Protein AF-A0AA36HFC4-F1 (afdb_monomer)

Organism: Cylicocyclus nassatus (NCBI:txid53992)

Foldseek 3Di:
DVVVVVVVVVVLVVVLVVQQPLVVVCVVCVVVVHHDDSVNSNVVSVVVSVVVSVVVVVVVVVVCVVVVVVVVVVVVVVVQVVQVVVCVVVVHDGDDDPPDPVVVVCVVVVVVVVVVVVVVVVVVVVVVVVVVVVVVVVVVVVVVVVVVVVVVVVVVVVVVD

Sequence (161 aa):
MDRLETAIDVLVKETCEGLLKPRHIRKAAKECGLKLDKKDADEATMRLVKLFEEKFRAGIDKVIDDSKIEEKLANLEVLAKECKEKCEEYGVEDGYRPLGVDEDLEGHIYPIVAAYQEALTTKNEELEQEIEETRELLKEVTEEVNQLAKKAEALMAEKDE

Radius of gyration: 42.93 Å; Cα contacts (8 Å, |Δi|>4): 43; chains: 1; bounding box: 88×45×125 Å

Solvent-accessible surface area (backbone atoms only — not comparable to full-atom values): 9022 Å² total; per-residue (Å²): 105,68,71,59,53,52,52,48,52,50,52,53,49,55,51,43,63,64,61,61,49,49,66,58,57,44,49,53,31,48,77,72,74,40,89,66,56,71,67,61,29,46,52,53,35,52,54,52,45,52,55,48,53,56,53,50,50,56,51,48,53,48,49,42,62,77,65,40,47,63,62,54,51,53,53,47,53,51,49,54,50,54,51,46,55,49,22,62,73,72,72,45,80,82,74,94,70,88,80,43,76,66,58,58,44,47,71,64,45,47,64,55,52,52,52,49,50,49,53,52,50,54,52,49,54,54,50,53,50,52,51,49,55,52,50,52,52,50,52,53,54,51,51,52,51,53,52,51,50,53,52,52,53,52,58,50,57,70,70,77,113

Mean predicted aligned error: 14.08 Å

Structure (mmCIF, N/CA/C/O backbone):
data_AF-A0AA36HFC4-F1
#
_entry.id   AF-A0AA36HFC4-F1
#
loop_
_atom_site.group_PDB
_atom_site.id
_atom_site.type_symbol
_atom_site.label_atom_id
_atom_site.label_alt_id
_atom_site.label_comp_id
_atom_site.label_asym_id
_atom_site.label_entity_id
_atom_site.label_seq_id
_atom_site.pdbx_PDB_ins_code
_atom_site.Cartn_x
_atom_site.Cartn_y
_atom_site.Cartn_z
_atom_site.occupancy
_atom_site.B_iso_or_equiv
_atom_site.auth_seq_id
_atom_site.auth_comp_id
_atom_site.auth_asym_id
_atom_site.auth_atom_id
_atom_site.pdbx_PDB_model_num
ATOM 1 N N . MET A 1 1 ? 0.600 2.977 12.731 1.00 85.75 1 MET A N 1
ATOM 2 C CA . MET A 1 1 ? -0.315 2.003 13.361 1.00 85.75 1 MET A CA 1
ATOM 3 C C . MET A 1 1 ? -0.729 2.433 14.756 1.00 85.75 1 MET A C 1
ATOM 5 O O . MET A 1 1 ? -1.919 2.490 15.023 1.00 85.75 1 MET A O 1
ATOM 9 N N . ASP A 1 2 ? 0.208 2.892 15.578 1.00 86.62 2 ASP A N 1
ATOM 10 C CA . ASP A 1 2 ? 0.004 3.245 16.991 1.00 86.62 2 ASP A CA 1
ATOM 11 C C . ASP A 1 2 ? -1.187 4.184 17.247 1.00 86.62 2 ASP A C 1
ATOM 13 O O . ASP A 1 2 ? -1.964 4.007 18.186 1.00 86.62 2 ASP A O 1
ATOM 17 N N . ARG A 1 3 ? -1.379 5.189 16.380 1.00 87.56 3 ARG A N 1
ATOM 18 C CA . ARG A 1 3 ? -2.517 6.121 16.475 1.00 87.56 3 ARG A CA 1
ATOM 19 C C . ARG A 1 3 ? -3.866 5.433 16.252 1.00 87.56 3 ARG A C 1
ATOM 21 O O . ARG A 1 3 ? -4.844 5.820 16.885 1.00 87.56 3 ARG A O 1
ATOM 28 N N . LEU A 1 4 ? -3.922 4.459 15.344 1.00 88.19 4 LEU A N 1
ATOM 29 C CA . LEU A 1 4 ? -5.131 3.694 15.039 1.00 88.19 4 LEU A CA 1
ATOM 30 C C . LEU A 1 4 ? -5.457 2.740 16.193 1.00 88.19 4 LEU A C 1
ATOM 32 O O . LEU A 1 4 ? -6.589 2.742 16.664 1.00 88.19 4 LEU A O 1
ATOM 36 N N . GLU A 1 5 ? -4.462 2.008 16.696 1.00 88.56 5 GLU A N 1
ATOM 37 C CA . GLU A 1 5 ? -4.612 1.118 17.857 1.00 88.56 5 GLU A CA 1
ATOM 38 C C . GLU A 1 5 ? -5.088 1.879 19.094 1.00 88.56 5 GLU A C 1
ATOM 40 O O . GLU A 1 5 ? -6.070 1.492 19.721 1.00 88.56 5 GLU A O 1
ATOM 45 N N . THR A 1 6 ? -4.477 3.032 19.379 1.00 92.56 6 THR A N 1
ATOM 46 C CA . THR A 1 6 ? -4.880 3.879 20.509 1.00 92.56 6 THR A CA 1
ATOM 47 C C . THR A 1 6 ? -6.338 4.326 20.381 1.00 92.56 6 THR A C 1
ATOM 49 O O . THR A 1 6 ? -7.087 4.297 21.356 1.00 92.56 6 THR A O 1
ATOM 52 N N . ALA A 1 7 ? -6.770 4.736 19.185 1.00 91.75 7 ALA A N 1
ATOM 53 C CA . ALA A 1 7 ? -8.152 5.152 18.955 1.00 91.75 7 ALA A CA 1
ATOM 54 C C . ALA A 1 7 ? -9.142 3.987 19.127 1.00 91.75 7 ALA A C 1
ATOM 5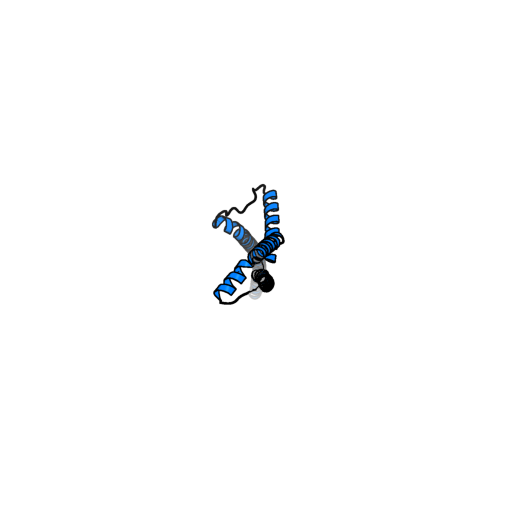6 O O . ALA A 1 7 ? -10.222 4.171 19.692 1.00 91.75 7 ALA A O 1
ATOM 57 N N . ILE A 1 8 ? -8.762 2.792 18.671 1.00 91.50 8 ILE A N 1
ATOM 58 C CA . ILE A 1 8 ? -9.542 1.568 18.845 1.00 91.50 8 ILE A CA 1
ATOM 59 C C . ILE A 1 8 ? -9.664 1.214 20.330 1.00 91.50 8 ILE A C 1
ATOM 61 O O . ILE A 1 8 ? -10.776 0.997 20.808 1.00 91.50 8 ILE A O 1
ATOM 65 N N . ASP A 1 9 ? -8.560 1.212 21.077 1.00 91.19 9 ASP A N 1
ATOM 66 C CA . ASP A 1 9 ? -8.567 0.913 22.511 1.00 91.19 9 ASP A CA 1
ATOM 67 C C . ASP A 1 9 ? -9.444 1.897 23.297 1.00 91.19 9 ASP A C 1
ATOM 69 O O . ASP A 1 9 ? -10.202 1.486 24.179 1.00 91.19 9 ASP A O 1
ATOM 73 N N . VAL A 1 10 ? -9.397 3.190 22.955 1.00 94.06 10 VAL A N 1
ATOM 74 C CA . VAL A 1 10 ? -10.274 4.208 23.555 1.00 94.06 10 VAL A CA 1
ATOM 75 C C . VAL A 1 10 ? -11.745 3.896 23.270 1.00 94.06 10 VAL A C 1
ATOM 77 O O . VAL A 1 10 ? -12.547 3.861 24.202 1.00 94.06 10 VAL A O 1
ATOM 80 N N . LEU A 1 11 ? -12.100 3.589 22.019 1.00 91.88 11 LEU A N 1
ATOM 81 C CA . LEU A 1 11 ? -13.469 3.227 21.630 1.00 91.88 11 LEU A CA 1
ATOM 82 C C . LEU A 1 11 ? -13.980 1.978 22.356 1.00 91.88 11 LEU A C 1
ATOM 84 O O . LEU A 1 11 ? -15.115 1.961 22.844 1.00 91.88 11 LEU A O 1
ATOM 88 N N . VAL A 1 12 ? -13.153 0.934 22.445 1.00 91.31 12 VAL A N 1
ATOM 89 C CA . VAL A 1 12 ? -13.491 -0.302 23.162 1.00 91.31 12 VAL A CA 1
ATOM 90 C C . VAL A 1 12 ? -13.736 0.002 24.632 1.00 91.31 12 VAL A C 1
ATOM 92 O O . VAL A 1 12 ? -14.762 -0.401 25.183 1.00 91.31 12 VAL A O 1
ATOM 95 N N . LYS A 1 13 ? -12.839 0.770 25.254 1.00 90.81 13 LYS A N 1
ATOM 96 C CA . LYS A 1 13 ? -12.941 1.143 26.662 1.00 90.81 13 LYS A CA 1
ATOM 97 C C . LYS A 1 13 ? -14.205 1.950 26.953 1.00 90.81 13 LYS A C 1
ATOM 99 O O . LYS A 1 13 ? -14.961 1.575 27.847 1.00 90.81 13 LYS A O 1
ATOM 104 N N . GLU A 1 14 ? -14.476 3.005 26.188 1.00 90.44 14 GLU A N 1
ATOM 105 C CA . GLU A 1 14 ? -15.671 3.844 26.363 1.00 90.44 14 GLU A CA 1
ATOM 106 C C . GLU A 1 14 ? -16.966 3.039 26.178 1.00 90.44 14 GLU A C 1
ATOM 108 O O . GLU A 1 14 ? -17.931 3.198 26.933 1.00 90.44 14 GLU A O 1
ATOM 113 N N . THR A 1 15 ? -16.975 2.114 25.214 1.00 88.62 15 THR A N 1
ATOM 114 C CA . THR A 1 15 ? -18.115 1.220 24.979 1.00 88.62 15 THR A CA 1
ATOM 115 C C . THR A 1 15 ? -18.324 0.271 26.161 1.00 88.62 15 THR A C 1
ATOM 117 O O . THR A 1 15 ? -19.443 0.152 26.669 1.00 88.62 15 THR A O 1
ATOM 120 N N . CYS A 1 16 ? -17.256 -0.363 26.653 1.00 88.19 16 CYS A N 1
ATOM 121 C CA . CYS A 1 16 ? -17.298 -1.239 27.824 1.00 88.19 16 CYS A CA 1
ATOM 122 C C . CYS A 1 16 ? -17.769 -0.492 29.083 1.00 88.19 16 CYS A C 1
ATOM 124 O O . CYS A 1 16 ? -18.641 -0.986 29.801 1.00 88.19 16 CYS A O 1
ATOM 126 N N . GLU A 1 17 ? -17.274 0.724 29.325 1.00 87.50 17 GLU A N 1
ATOM 127 C CA . GLU A 1 17 ? -17.717 1.583 30.432 1.00 87.50 17 GLU A CA 1
ATOM 128 C C . GLU A 1 17 ? -19.208 1.941 30.331 1.00 87.50 17 GLU A C 1
ATOM 130 O O . GLU A 1 17 ? -19.935 1.917 31.331 1.00 87.50 17 GLU A O 1
ATOM 135 N N . GLY A 1 18 ? -19.703 2.205 29.119 1.00 82.81 18 GLY A N 1
ATOM 136 C CA . GLY A 1 18 ? -21.125 2.419 28.859 1.00 82.81 18 GLY A CA 1
ATOM 137 C C . GLY A 1 18 ? -21.991 1.195 29.183 1.00 82.81 18 GLY A C 1
ATOM 138 O O . GLY A 1 18 ? -23.081 1.342 29.750 1.00 82.81 18 GLY A O 1
ATOM 139 N N . LEU A 1 19 ? -21.491 -0.003 28.868 1.00 82.12 19 LEU A N 1
ATOM 140 C CA . LEU A 1 19 ? -22.169 -1.285 29.081 1.00 82.12 19 LEU A CA 1
ATOM 141 C C . LEU A 1 19 ? -22.166 -1.748 30.546 1.00 82.12 19 LEU A C 1
ATOM 143 O O . LEU A 1 19 ? -23.069 -2.481 30.948 1.00 82.12 19 LEU A O 1
ATOM 147 N N . LEU A 1 20 ? -21.230 -1.271 31.374 1.00 82.31 20 LEU A N 1
ATOM 148 C CA . LEU A 1 20 ? -21.128 -1.620 32.799 1.00 82.31 20 LEU A CA 1
ATOM 149 C C . LEU A 1 20 ? -22.304 -1.131 33.670 1.00 82.31 20 LEU A C 1
ATOM 151 O O . LEU A 1 20 ? -22.308 -1.350 34.879 1.00 82.31 20 LEU A O 1
ATOM 155 N N . LYS A 1 21 ? -23.330 -0.485 33.101 1.00 75.75 21 LYS A N 1
ATOM 156 C CA . LYS A 1 21 ? -24.491 0.038 33.838 1.00 75.75 21 LYS A CA 1
ATOM 157 C C . LYS A 1 21 ? -25.475 -1.091 34.219 1.00 75.75 21 LYS A C 1
ATOM 159 O O . LYS A 1 21 ? -26.320 -1.473 33.402 1.00 75.75 21 LYS A O 1
ATOM 164 N N . PRO A 1 22 ? -25.551 -1.521 35.500 1.00 63.19 22 PRO A N 1
ATOM 165 C CA . PRO A 1 22 ? -26.330 -2.702 35.919 1.00 63.19 22 PRO A CA 1
ATOM 166 C C . PRO A 1 22 ? -27.851 -2.501 35.860 1.00 63.19 22 PRO A C 1
ATOM 168 O O . PRO A 1 22 ? -28.640 -3.414 36.121 1.00 63.19 22 PRO A O 1
ATOM 171 N N . ARG A 1 23 ? -28.300 -1.267 35.590 1.00 70.12 23 ARG A N 1
ATOM 172 C CA . ARG A 1 23 ? -29.719 -0.930 35.422 1.00 70.12 23 ARG A CA 1
ATOM 173 C C . ARG A 1 23 ? -30.324 -1.624 34.202 1.00 70.12 23 ARG A C 1
ATOM 175 O O . ARG A 1 23 ? -31.497 -1.978 34.266 1.00 70.12 23 ARG A O 1
ATOM 182 N N . HIS A 1 24 ? -29.551 -1.840 33.138 1.00 76.00 24 HIS A N 1
ATOM 183 C CA . HIS A 1 24 ? -30.061 -2.448 31.908 1.00 76.00 24 HIS A CA 1
ATOM 184 C C . HIS A 1 24 ? -30.381 -3.933 32.101 1.00 76.00 24 HIS A C 1
ATOM 186 O O . HIS A 1 24 ? -31.491 -4.357 31.788 1.00 76.00 24 HIS A O 1
ATOM 192 N N . ILE A 1 25 ? -29.478 -4.690 32.730 1.00 79.75 25 ILE A N 1
ATOM 193 C CA . ILE A 1 25 ? -29.684 -6.124 32.982 1.00 79.75 25 ILE A CA 1
ATOM 194 C C . ILE A 1 25 ? -30.809 -6.359 33.990 1.00 79.75 25 ILE A C 1
ATOM 196 O O . ILE A 1 25 ? -31.667 -7.207 33.765 1.00 79.75 25 ILE A O 1
ATOM 200 N N . ARG A 1 26 ? -30.881 -5.571 35.071 1.00 78.00 26 ARG A N 1
ATOM 201 C CA . ARG A 1 26 ? -31.990 -5.699 36.034 1.00 78.00 26 ARG A CA 1
ATOM 202 C C . ARG A 1 26 ? -33.347 -5.351 35.424 1.00 78.00 26 ARG A C 1
ATOM 204 O O . ARG A 1 26 ? -34.344 -5.969 35.790 1.00 78.00 26 ARG A O 1
ATOM 211 N N . LYS A 1 27 ? -33.398 -4.380 34.504 1.00 82.19 27 LYS A N 1
ATOM 212 C CA . LYS A 1 27 ? -34.622 -4.045 33.765 1.00 82.19 27 LYS A CA 1
ATOM 213 C C . LYS A 1 27 ? -35.042 -5.202 32.851 1.00 82.19 27 LYS A C 1
ATOM 215 O O . LYS A 1 27 ? -36.186 -5.629 32.946 1.00 82.19 27 LYS A O 1
ATOM 220 N N . ALA A 1 28 ? -34.110 -5.754 32.074 1.00 82.56 28 ALA A N 1
ATOM 221 C CA . ALA A 1 28 ? -34.364 -6.907 31.209 1.00 82.56 28 ALA A CA 1
ATOM 222 C C . ALA A 1 28 ? -34.807 -8.149 32.006 1.00 82.56 28 ALA A C 1
ATOM 224 O O . ALA A 1 28 ? -35.792 -8.791 31.660 1.00 82.56 28 ALA A O 1
ATOM 225 N N . ALA A 1 29 ? -34.148 -8.450 33.131 1.00 83.38 29 ALA A N 1
ATOM 226 C CA . ALA A 1 29 ? -34.540 -9.554 34.006 1.00 83.38 29 ALA A CA 1
ATOM 227 C C . ALA A 1 29 ? -35.981 -9.389 34.514 1.00 83.38 29 ALA A C 1
ATOM 229 O O . ALA A 1 29 ? -36.764 -10.335 34.458 1.00 83.38 29 ALA A O 1
ATOM 230 N N . LYS A 1 30 ? -36.355 -8.171 34.935 1.00 85.75 30 LYS A N 1
ATOM 231 C CA . LYS A 1 30 ? -37.717 -7.861 35.384 1.00 85.75 30 LYS A CA 1
ATOM 232 C C . LYS A 1 30 ? -38.754 -8.036 34.268 1.00 85.75 30 LYS A C 1
ATOM 234 O O . LYS A 1 30 ? -39.836 -8.546 34.540 1.00 85.75 30 LYS A O 1
ATOM 239 N N . GLU A 1 31 ? -38.436 -7.624 33.042 1.00 88.56 31 GLU A N 1
ATOM 240 C CA . GLU A 1 31 ? -39.294 -7.816 31.860 1.00 88.56 31 GLU A CA 1
ATOM 241 C C . GLU A 1 31 ? -39.488 -9.306 31.528 1.00 88.56 31 GLU A C 1
ATOM 243 O O . GLU A 1 31 ? -40.579 -9.706 31.134 1.00 88.56 31 GLU A O 1
ATOM 248 N N . CYS A 1 32 ? -38.486 -10.144 31.799 1.00 85.88 32 CYS A N 1
ATOM 249 C CA . CYS A 1 32 ? -38.563 -11.602 31.669 1.00 85.88 32 CYS A CA 1
ATOM 250 C C . CYS A 1 32 ? -39.193 -12.316 32.885 1.00 85.88 32 CYS A C 1
ATOM 252 O O . CYS A 1 32 ? -39.143 -13.541 32.967 1.00 85.88 32 CYS A O 1
ATOM 254 N N . GLY A 1 33 ? -39.749 -11.584 33.859 1.00 85.31 33 GLY A N 1
ATOM 255 C CA . GLY A 1 33 ? -40.344 -12.165 35.071 1.00 85.31 33 GLY A CA 1
ATOM 256 C C . GLY A 1 33 ? -39.334 -12.696 36.097 1.00 85.31 33 GLY A C 1
ATOM 257 O O . GLY A 1 33 ? -39.723 -13.351 37.062 1.00 85.31 33 GLY A O 1
ATOM 258 N N . LEU A 1 34 ? -38.043 -12.405 35.922 1.00 84.50 34 LEU A N 1
ATOM 259 C CA . LEU A 1 34 ? -36.966 -12.805 36.824 1.00 84.50 34 LEU A CA 1
ATOM 260 C C . LEU A 1 34 ? -36.645 -11.689 37.824 1.00 84.50 34 LEU A C 1
ATOM 262 O O . LEU A 1 34 ? -36.655 -10.496 37.509 1.00 84.50 34 LEU A O 1
ATOM 266 N N . LYS A 1 35 ? -36.311 -12.081 39.055 1.00 83.62 35 LYS A N 1
ATOM 267 C CA . LYS A 1 35 ? -35.847 -11.160 40.093 1.00 83.62 35 LYS A CA 1
ATOM 268 C C . LYS A 1 35 ? -34.349 -11.362 40.280 1.00 83.62 35 LYS A C 1
ATOM 270 O O . LYS A 1 35 ? -33.934 -12.323 40.912 1.00 83.62 35 LYS A O 1
ATOM 275 N N . LEU A 1 36 ? -33.561 -10.461 39.702 1.00 80.81 36 LEU A N 1
ATOM 276 C CA . LEU A 1 36 ? -32.112 -10.452 39.870 1.00 80.81 36 LEU A CA 1
ATOM 277 C C . LEU A 1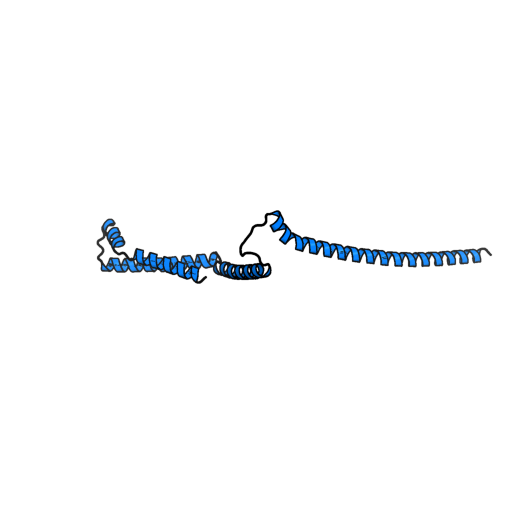 36 ? -31.744 -9.533 41.031 1.00 80.81 36 LEU A C 1
ATOM 279 O O . LEU A 1 36 ? -32.185 -8.375 41.076 1.00 80.81 36 LEU A O 1
ATOM 283 N N . ASP A 1 37 ? -30.940 -10.036 41.962 1.00 85.50 37 ASP A N 1
ATOM 284 C CA . ASP A 1 37 ? -30.343 -9.179 42.970 1.00 85.50 37 ASP A CA 1
ATOM 285 C C . ASP A 1 37 ? -29.274 -8.266 42.331 1.00 85.50 37 ASP A C 1
ATOM 287 O O . ASP A 1 37 ? -28.963 -8.345 41.138 1.00 85.50 37 ASP A O 1
ATOM 291 N N . LYS A 1 38 ? -28.753 -7.308 43.101 1.00 82.88 38 LYS A N 1
ATOM 292 C CA . LYS A 1 38 ? -27.746 -6.383 42.569 1.00 82.88 38 LYS A CA 1
ATOM 293 C C . LYS A 1 38 ? -26.418 -7.098 42.280 1.00 82.88 38 LYS A C 1
ATOM 295 O O . LYS A 1 38 ? -25.765 -6.746 41.308 1.00 82.88 38 LYS A O 1
ATOM 300 N N . LYS A 1 39 ? -26.027 -8.067 43.107 1.00 85.75 39 LYS A N 1
ATOM 301 C CA . LYS A 1 39 ? -24.709 -8.704 43.043 1.00 85.75 39 LYS A CA 1
ATOM 302 C C . LYS A 1 39 ? -24.604 -9.614 41.818 1.00 85.75 39 LYS A C 1
ATOM 304 O O . LYS A 1 39 ? -23.649 -9.492 41.058 1.00 85.75 39 LYS A O 1
ATOM 309 N N . ASP A 1 40 ? -25.626 -10.423 41.582 1.00 85.62 40 ASP A N 1
ATOM 310 C CA . ASP A 1 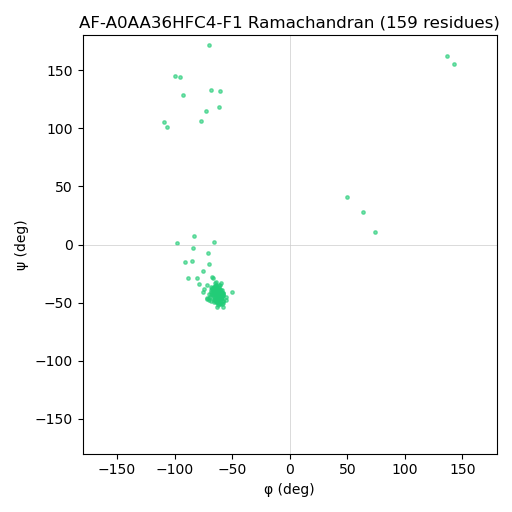40 ? -25.768 -11.288 40.416 1.00 85.62 40 ASP A CA 1
ATOM 311 C C . ASP A 1 40 ? -25.887 -10.459 39.131 1.00 85.62 40 ASP A C 1
ATOM 313 O O . ASP A 1 40 ? -25.342 -10.831 38.092 1.00 85.62 40 ASP A O 1
ATOM 317 N N . ALA A 1 41 ? -26.554 -9.296 39.188 1.00 84.38 41 ALA A N 1
ATOM 318 C CA . ALA A 1 41 ? -26.609 -8.363 38.062 1.00 84.38 41 ALA A CA 1
ATOM 319 C C . ALA A 1 41 ? -25.243 -7.770 37.723 1.00 84.38 41 ALA A C 1
ATOM 321 O O . ALA A 1 41 ? -24.890 -7.688 36.546 1.00 84.38 41 ALA A O 1
ATOM 322 N N . ASP A 1 42 ? -24.494 -7.339 38.736 1.00 85.00 42 ASP A N 1
ATOM 323 C CA . ASP A 1 42 ? -23.161 -6.768 38.566 1.00 85.00 42 ASP A CA 1
ATOM 324 C C . ASP A 1 42 ? -22.205 -7.841 38.001 1.00 85.00 42 ASP A C 1
ATOM 326 O O . ASP A 1 42 ? -21.491 -7.581 37.031 1.00 85.00 42 ASP A O 1
ATOM 330 N N . GLU A 1 43 ? -22.273 -9.078 38.507 1.00 88.69 43 GLU A N 1
ATOM 331 C CA . GLU A 1 43 ? -21.474 -10.205 38.011 1.00 88.69 43 GLU A CA 1
ATOM 332 C C . GLU A 1 43 ? -21.839 -10.597 36.569 1.00 88.69 43 GLU A C 1
ATOM 334 O O . GLU A 1 43 ? -20.955 -10.767 35.724 1.00 88.69 43 GLU A O 1
ATOM 339 N N . ALA A 1 44 ? -23.133 -10.689 36.249 1.00 86.56 44 ALA A N 1
ATOM 340 C CA . ALA A 1 44 ? -23.593 -10.957 34.889 1.00 86.56 44 ALA A CA 1
ATOM 341 C C . ALA A 1 44 ? -23.158 -9.851 33.916 1.00 86.56 44 ALA A C 1
ATOM 343 O O . ALA A 1 44 ? -22.723 -10.154 32.805 1.00 86.56 44 ALA A O 1
ATOM 344 N N . THR A 1 45 ? -23.222 -8.583 34.345 1.00 88.44 45 THR A N 1
ATOM 345 C CA . THR A 1 45 ? -22.774 -7.432 33.546 1.00 88.44 45 THR A CA 1
ATOM 346 C C . THR A 1 45 ? -21.279 -7.528 33.257 1.00 88.44 45 THR A C 1
ATOM 348 O O . THR A 1 45 ? -20.879 -7.417 32.102 1.00 88.44 45 THR A O 1
ATOM 351 N N . MET A 1 46 ? -20.452 -7.803 34.271 1.00 88.94 46 MET A N 1
ATOM 352 C CA . MET A 1 46 ? -19.003 -7.958 34.092 1.00 88.94 46 MET A CA 1
ATOM 353 C C . MET A 1 46 ? -18.655 -9.088 33.120 1.00 88.94 46 MET A C 1
ATOM 355 O O . MET A 1 46 ? -17.806 -8.905 32.251 1.00 88.94 46 MET A O 1
ATOM 359 N N . ARG A 1 47 ? -19.328 -10.243 33.220 1.00 90.12 47 ARG A N 1
ATOM 360 C CA . ARG A 1 47 ? -19.114 -11.363 32.287 1.00 90.12 47 ARG A CA 1
ATOM 361 C C . ARG A 1 47 ? -19.487 -10.992 30.851 1.00 90.12 47 ARG A C 1
ATOM 363 O O . ARG A 1 47 ? -18.752 -11.334 29.930 1.00 90.12 47 ARG A O 1
ATOM 370 N N . LEU A 1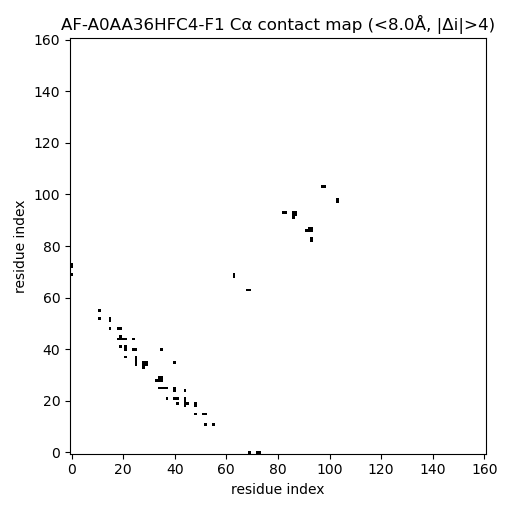 48 ? -20.603 -10.286 30.663 1.00 89.06 48 LEU A N 1
ATOM 371 C CA . LEU A 1 48 ? -21.059 -9.814 29.351 1.00 89.06 48 LEU A CA 1
ATOM 372 C C . LEU A 1 48 ? -20.075 -8.824 28.727 1.00 89.06 48 LEU A C 1
ATOM 374 O O . LEU A 1 48 ? -19.720 -8.976 27.563 1.00 89.06 48 LEU A O 1
ATOM 378 N N . VAL A 1 49 ? -19.617 -7.844 29.509 1.00 90.88 49 VAL A N 1
ATOM 379 C CA . VAL A 1 49 ? -18.647 -6.837 29.060 1.00 90.88 49 VAL A CA 1
ATOM 380 C C . VAL A 1 49 ? -17.317 -7.491 28.697 1.00 90.88 49 VAL A C 1
ATOM 382 O O . VAL A 1 49 ? -16.778 -7.203 27.635 1.00 90.88 49 VAL A O 1
ATOM 385 N N . LYS A 1 50 ? -16.833 -8.436 29.510 1.00 91.44 50 LYS A N 1
ATOM 386 C CA . LYS A 1 50 ? -15.597 -9.170 29.218 1.00 91.44 50 LYS A CA 1
ATOM 387 C C . LYS A 1 50 ? -15.695 -9.978 27.919 1.00 91.44 50 LYS A C 1
ATOM 389 O O . LYS A 1 50 ? -14.807 -9.900 27.079 1.00 91.44 50 LYS A O 1
ATOM 394 N N . LEU A 1 51 ? -16.798 -10.706 27.721 1.00 92.31 51 LEU A N 1
ATOM 395 C CA . LEU A 1 51 ? -17.042 -11.455 26.481 1.00 92.31 51 LEU A CA 1
ATOM 396 C C . LEU A 1 51 ? -17.167 -10.541 25.258 1.00 92.31 51 LEU A C 1
ATOM 398 O O . LEU A 1 51 ? -16.745 -10.918 24.165 1.00 92.31 51 LEU A O 1
ATOM 402 N N . PHE A 1 52 ? -17.782 -9.369 25.427 1.00 90.88 52 PHE A N 1
ATOM 403 C CA . PHE A 1 52 ? -17.857 -8.359 24.378 1.00 90.88 52 PHE A CA 1
ATOM 404 C C . PHE A 1 52 ? -16.458 -7.867 24.003 1.00 90.88 52 PHE A C 1
ATOM 406 O O . PHE A 1 52 ? -16.116 -7.908 22.826 1.00 90.88 52 PHE A O 1
ATOM 413 N N . GLU A 1 53 ? -15.644 -7.474 24.986 1.00 92.06 53 GLU A N 1
ATOM 414 C CA . GLU A 1 53 ? -14.283 -6.987 24.760 1.00 92.06 53 GLU A CA 1
ATOM 415 C C . GLU A 1 53 ? -13.421 -8.025 24.029 1.00 92.06 53 GLU A C 1
ATOM 417 O O . GLU A 1 53 ? -12.818 -7.707 23.006 1.00 92.06 53 GLU A O 1
ATOM 422 N N . GLU A 1 54 ? -13.419 -9.278 24.494 1.00 93.44 54 GLU A N 1
ATOM 423 C CA . GLU A 1 54 ? -12.649 -10.369 23.881 1.00 93.44 54 GLU A CA 1
ATOM 424 C C . GLU A 1 54 ? -13.063 -10.615 22.422 1.00 93.44 54 GLU A C 1
ATOM 426 O O . GLU A 1 54 ? -12.213 -10.698 21.534 1.00 93.44 54 GLU A O 1
ATOM 431 N N . LYS A 1 55 ? -14.373 -10.695 22.146 1.00 93.94 55 LYS A N 1
ATOM 432 C CA . LYS A 1 55 ? -14.872 -10.904 20.778 1.00 93.94 55 LYS A CA 1
ATOM 433 C C . LYS A 1 55 ? -14.611 -9.712 19.871 1.00 93.94 55 LYS A C 1
ATOM 435 O O . LYS A 1 55 ? -14.357 -9.903 18.684 1.00 93.94 55 LYS A O 1
ATOM 440 N N . PHE A 1 56 ? -14.723 -8.501 20.405 1.00 92.62 56 PHE A N 1
ATOM 441 C CA . PHE A 1 56 ? -14.520 -7.286 19.635 1.00 92.62 56 PHE A CA 1
ATOM 442 C C . PHE A 1 56 ? -13.046 -7.126 19.255 1.00 92.62 56 PHE A C 1
ATOM 444 O O . PHE A 1 56 ? -12.764 -6.902 18.082 1.00 92.62 56 PHE A O 1
ATOM 451 N N . ARG A 1 57 ? -12.117 -7.352 20.199 1.00 92.19 57 ARG A N 1
ATOM 452 C CA . ARG A 1 57 ? -10.667 -7.371 19.931 1.00 92.19 57 ARG A CA 1
ATOM 453 C C . ARG A 1 57 ? -10.305 -8.413 18.873 1.00 92.19 57 ARG A C 1
ATOM 455 O O . ARG A 1 57 ? -9.737 -8.051 17.855 1.00 92.19 57 ARG A O 1
ATOM 462 N N . ALA A 1 58 ? -10.769 -9.655 19.021 1.00 94.06 58 ALA A N 1
ATOM 463 C CA . ALA A 1 58 ? -10.527 -10.691 18.012 1.00 94.06 58 ALA A CA 1
ATOM 464 C C . ALA A 1 58 ? -11.094 -10.32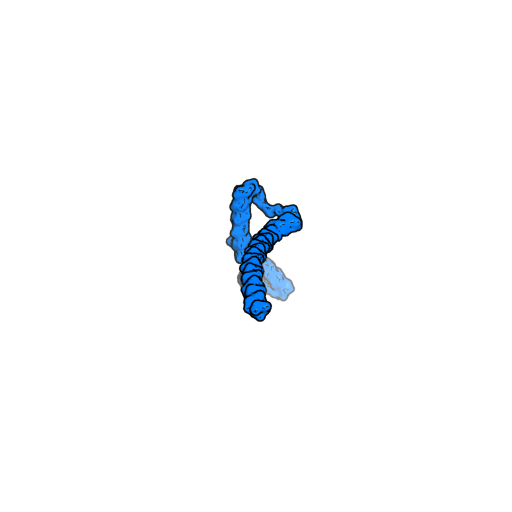9 16.621 1.00 94.06 58 ALA A C 1
ATOM 466 O O . ALA A 1 58 ? -10.536 -10.704 15.591 1.00 94.06 58 ALA A O 1
ATOM 467 N N . GLY A 1 59 ? -12.219 -9.607 16.576 1.00 94.81 59 GLY A N 1
ATOM 468 C CA . GLY A 1 59 ? -12.785 -9.084 15.334 1.00 94.81 59 GLY A CA 1
ATOM 469 C C . GLY A 1 59 ? -11.926 -7.989 14.700 1.00 94.81 59 GLY A C 1
ATOM 470 O O . GLY A 1 59 ? -11.764 -7.987 13.483 1.00 94.81 59 GLY A O 1
ATOM 471 N N . ILE A 1 60 ? -11.366 -7.088 15.510 1.00 93.06 60 ILE A N 1
ATOM 472 C CA . ILE A 1 60 ? -10.424 -6.058 15.057 1.00 93.06 60 ILE A CA 1
ATOM 473 C C . ILE A 1 60 ? -9.157 -6.700 14.503 1.00 93.06 60 ILE A C 1
ATOM 475 O O . ILE A 1 60 ? -8.784 -6.366 13.384 1.00 93.06 60 ILE A O 1
ATOM 479 N N . ASP A 1 61 ? -8.545 -7.632 15.238 1.00 92.06 61 ASP A N 1
ATOM 480 C CA . ASP A 1 61 ? -7.309 -8.307 14.821 1.00 92.06 61 ASP A CA 1
ATOM 481 C C . ASP A 1 61 ? -7.502 -8.958 13.449 1.00 92.06 61 ASP A C 1
ATOM 483 O O . ASP A 1 61 ? -6.727 -8.746 12.520 1.00 92.06 61 ASP A O 1
ATOM 487 N N . LYS A 1 62 ? -8.639 -9.638 13.266 1.00 95.62 62 LYS A N 1
ATOM 488 C CA . LYS A 1 62 ? -9.004 -10.209 11.972 1.00 95.62 62 LYS A CA 1
ATOM 489 C C . LYS A 1 62 ? -9.138 -9.152 10.871 1.00 95.62 62 LYS A C 1
ATOM 491 O O . LYS A 1 62 ? -8.705 -9.388 9.749 1.00 95.62 62 LYS A O 1
ATOM 496 N N . VAL A 1 63 ? -9.755 -8.003 11.152 1.00 94.31 63 VAL A N 1
ATOM 497 C CA . VAL A 1 63 ? -9.866 -6.912 10.168 1.00 94.31 63 VAL A CA 1
ATOM 498 C C . VAL A 1 63 ? -8.488 -6.344 9.828 1.00 94.31 63 VAL A C 1
ATOM 500 O O . VAL A 1 63 ? -8.244 -6.042 8.660 1.00 94.31 63 VAL A O 1
ATOM 503 N N . ILE A 1 64 ? -7.592 -6.210 10.807 1.00 92.81 64 ILE A N 1
ATOM 504 C CA . ILE A 1 64 ? -6.215 -5.749 10.597 1.00 92.81 64 ILE A CA 1
ATOM 505 C C . ILE A 1 64 ? -5.480 -6.711 9.655 1.00 92.81 64 ILE A C 1
ATOM 507 O O . ILE A 1 64 ? -4.963 -6.261 8.625 1.00 92.81 64 ILE A O 1
ATOM 511 N N . ASP A 1 65 ? -5.542 -8.012 9.941 1.00 93.50 65 ASP A N 1
ATOM 512 C CA . ASP A 1 65 ? -4.916 -9.070 9.143 1.00 93.50 65 ASP A CA 1
ATOM 513 C C . ASP A 1 65 ? -5.498 -9.143 7.723 1.00 93.50 65 ASP A C 1
ATOM 515 O O . ASP A 1 65 ? -4.768 -9.042 6.733 1.00 93.50 65 ASP A O 1
ATOM 519 N N . ASP A 1 66 ? -6.825 -9.263 7.602 1.00 96.25 66 ASP A N 1
ATOM 520 C CA . ASP A 1 66 ? -7.520 -9.427 6.318 1.00 96.25 66 ASP A CA 1
ATOM 521 C C . ASP A 1 66 ? -7.297 -8.212 5.400 1.00 96.25 66 ASP A C 1
ATOM 523 O O . ASP A 1 66 ? -7.173 -8.341 4.178 1.00 96.25 66 ASP A O 1
ATOM 527 N N . SER A 1 67 ? -7.247 -7.008 5.976 1.00 94.06 67 SER A N 1
ATOM 528 C CA . SER A 1 67 ? -7.067 -5.771 5.213 1.00 94.06 67 SER A CA 1
ATOM 529 C C . SER A 1 67 ? -5.605 -5.437 4.918 1.00 94.06 67 SER A C 1
ATOM 531 O O . SER A 1 67 ? -5.358 -4.576 4.057 1.00 94.06 67 SER A O 1
ATOM 533 N N . LYS A 1 68 ? -4.659 -6.096 5.605 1.00 94.94 68 LYS A N 1
ATOM 534 C CA . LYS A 1 68 ? -3.226 -5.770 5.609 1.00 94.94 68 LYS A CA 1
ATOM 535 C C . LYS A 1 68 ? -2.973 -4.285 5.878 1.00 94.94 68 LYS A C 1
ATOM 537 O O . LYS A 1 68 ? -2.173 -3.638 5.199 1.00 94.94 68 LYS A O 1
ATOM 542 N N . ILE A 1 69 ? -3.731 -3.699 6.804 1.00 93.31 69 ILE A N 1
ATOM 543 C CA . ILE A 1 69 ? -3.692 -2.249 7.030 1.00 93.31 69 ILE A CA 1
ATOM 544 C C . ILE A 1 69 ? -2.356 -1.780 7.608 1.00 93.31 69 ILE A C 1
ATOM 546 O O . ILE A 1 69 ? -1.936 -0.664 7.313 1.00 93.31 69 ILE A O 1
ATOM 550 N N . GLU A 1 70 ? -1.660 -2.643 8.348 1.00 91.31 70 GLU A N 1
ATOM 551 C CA . GLU A 1 70 ? -0.307 -2.387 8.850 1.00 91.31 70 GLU A CA 1
ATOM 552 C C . GLU A 1 70 ? 0.674 -2.104 7.717 1.00 91.31 70 GLU A C 1
ATOM 554 O O . GLU A 1 70 ? 1.300 -1.046 7.685 1.00 91.31 70 GLU A O 1
ATOM 559 N N . GLU A 1 71 ? 0.733 -3.013 6.742 1.00 93.12 71 GLU A N 1
ATOM 560 C CA . GLU A 1 71 ? 1.580 -2.885 5.558 1.00 93.12 71 GLU A CA 1
ATOM 561 C C . GLU A 1 71 ? 1.217 -1.623 4.764 1.00 93.12 71 GLU A C 1
ATOM 563 O O . GLU A 1 71 ? 2.085 -0.834 4.398 1.00 93.12 71 GLU A O 1
ATOM 568 N N . LYS A 1 72 ? -0.081 -1.377 4.549 1.00 93.69 72 LYS A N 1
ATOM 569 C CA . LYS A 1 72 ? -0.549 -0.199 3.804 1.00 93.69 72 LYS A CA 1
ATOM 570 C C . LYS A 1 72 ? -0.192 1.113 4.494 1.00 93.69 72 LYS A C 1
ATOM 572 O O . LYS A 1 72 ? 0.198 2.057 3.814 1.00 93.69 72 LYS A O 1
ATOM 577 N N . LEU A 1 73 ? -0.327 1.192 5.817 1.00 93.00 73 LEU A N 1
ATOM 578 C CA . LEU A 1 73 ? 0.015 2.396 6.573 1.00 93.00 73 LEU A CA 1
ATOM 579 C C . LEU A 1 73 ? 1.530 2.612 6.648 1.00 93.00 73 LEU A C 1
ATOM 581 O O . LEU A 1 73 ? 1.963 3.758 6.570 1.00 93.00 73 LEU A O 1
ATOM 585 N N . ALA A 1 74 ? 2.324 1.542 6.734 1.00 91.81 74 ALA A N 1
ATOM 586 C CA . ALA A 1 74 ? 3.780 1.630 6.643 1.00 91.81 74 ALA A CA 1
ATOM 587 C C . ALA A 1 74 ? 4.225 2.135 5.260 1.00 91.81 74 ALA A C 1
ATOM 589 O O . ALA A 1 74 ? 4.996 3.089 5.167 1.00 91.81 74 ALA A O 1
ATOM 590 N N . ASN A 1 75 ? 3.671 1.566 4.185 1.00 93.00 75 ASN A N 1
ATOM 591 C CA . A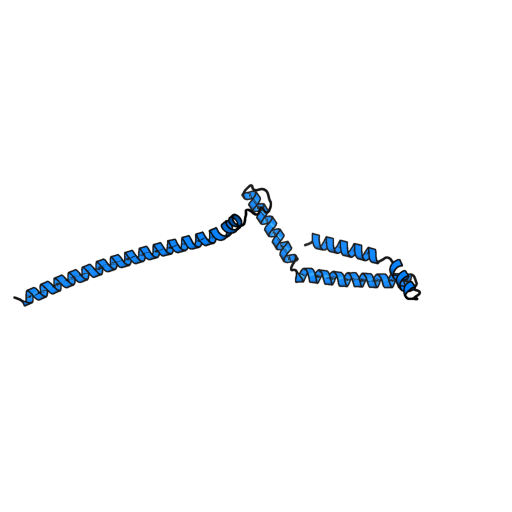SN A 1 75 ? 3.950 2.004 2.815 1.00 93.00 75 ASN A CA 1
ATOM 592 C C . ASN A 1 75 ? 3.533 3.464 2.591 1.00 93.00 75 ASN A C 1
ATOM 594 O O . ASN A 1 75 ? 4.252 4.220 1.943 1.00 93.00 75 ASN A O 1
ATOM 598 N N . LEU A 1 76 ? 2.393 3.878 3.153 1.00 91.31 76 LEU A N 1
ATOM 599 C CA . LEU A 1 76 ? 1.929 5.261 3.074 1.00 91.31 76 LEU A CA 1
ATOM 600 C C . LEU A 1 76 ? 2.876 6.230 3.794 1.00 91.31 76 LEU A C 1
ATOM 602 O O . LEU A 1 76 ? 3.085 7.335 3.306 1.00 91.31 76 LEU A O 1
ATOM 606 N N . GLU A 1 77 ? 3.455 5.839 4.932 1.00 90.69 77 GLU A N 1
ATOM 607 C CA . GLU A 1 77 ? 4.434 6.671 5.641 1.00 90.69 77 GLU A CA 1
ATOM 608 C C . GLU A 1 77 ? 5.713 6.873 4.819 1.00 90.69 77 GLU A C 1
ATOM 610 O O . GLU A 1 77 ? 6.233 7.989 4.762 1.00 90.69 77 GLU A O 1
ATOM 615 N N . VAL A 1 78 ? 6.197 5.814 4.163 1.00 92.56 78 VAL A N 1
ATOM 616 C CA . VAL A 1 78 ? 7.354 5.890 3.257 1.00 92.56 78 VAL A CA 1
ATOM 617 C C . VAL A 1 78 ? 7.044 6.811 2.080 1.00 92.56 78 VAL A C 1
ATOM 619 O O . VAL A 1 78 ? 7.764 7.782 1.868 1.00 92.56 78 VAL A O 1
ATOM 622 N N . LEU A 1 79 ? 5.926 6.579 1.385 1.00 89.94 79 LEU A N 1
ATOM 623 C CA . LEU A 1 79 ? 5.497 7.410 0.256 1.00 89.94 79 LEU A CA 1
ATOM 624 C C . LEU A 1 79 ? 5.328 8.880 0.653 1.00 89.94 79 LEU A C 1
ATOM 626 O O . LEU A 1 79 ? 5.747 9.765 -0.083 1.00 89.94 79 LEU A O 1
ATOM 630 N N . ALA A 1 80 ? 4.755 9.160 1.825 1.00 87.81 80 ALA A N 1
ATOM 631 C CA . ALA A 1 80 ? 4.594 10.528 2.308 1.00 87.81 80 ALA A CA 1
ATOM 632 C C . ALA A 1 80 ? 5.945 11.222 2.555 1.00 87.81 80 ALA A C 1
ATOM 634 O O . ALA A 1 80 ? 6.082 12.404 2.245 1.00 87.81 80 ALA A O 1
ATOM 635 N N . LYS A 1 81 ? 6.945 10.503 3.085 1.00 89.69 81 LYS A N 1
ATOM 636 C CA . LYS A 1 81 ? 8.309 11.034 3.251 1.00 89.69 81 LYS A CA 1
ATOM 637 C C . LYS A 1 81 ? 8.972 11.302 1.903 1.00 89.69 81 LYS A C 1
ATOM 639 O O . LYS A 1 81 ? 9.440 12.413 1.686 1.00 89.69 81 LYS A O 1
ATOM 644 N N . GLU A 1 82 ? 8.939 10.334 0.991 1.00 89.19 82 GLU A N 1
AT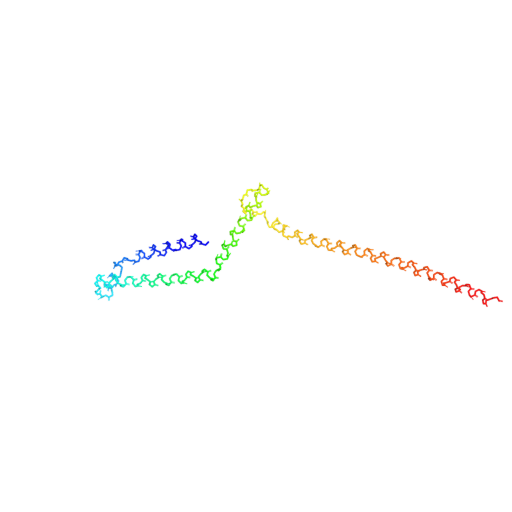OM 645 C CA . GLU A 1 82 ? 9.533 10.470 -0.346 1.00 89.19 82 GLU A CA 1
ATOM 646 C C . GLU A 1 82 ? 8.892 11.607 -1.153 1.00 89.19 82 GLU A C 1
ATOM 648 O O . GLU A 1 82 ? 9.589 12.386 -1.804 1.00 89.19 82 GLU A O 1
ATOM 653 N N . CYS A 1 83 ? 7.562 11.737 -1.096 1.00 84.88 83 CYS A N 1
ATOM 654 C CA . CYS A 1 83 ? 6.849 12.840 -1.736 1.00 84.88 83 CYS A CA 1
ATOM 655 C C . CYS A 1 83 ? 7.294 14.187 -1.175 1.00 84.88 83 CYS A C 1
ATOM 657 O O . CYS A 1 83 ? 7.567 15.098 -1.954 1.00 84.88 83 CYS A O 1
ATOM 659 N N . LYS A 1 84 ? 7.401 14.303 0.151 1.00 85.88 84 LYS A N 1
ATOM 660 C CA . LYS A 1 84 ? 7.815 15.544 0.797 1.00 85.88 84 LYS A CA 1
ATOM 661 C C . LYS A 1 84 ? 9.243 15.935 0.414 1.00 85.88 84 LYS A C 1
ATOM 663 O O . LYS A 1 84 ? 9.474 17.079 0.036 1.00 85.88 84 LYS A O 1
ATOM 668 N N . GLU A 1 85 ? 10.177 14.986 0.455 1.00 88.06 85 GLU A N 1
ATOM 669 C CA . GLU A 1 85 ? 11.576 15.206 0.062 1.00 88.06 85 GLU A CA 1
ATOM 670 C C . GLU A 1 85 ? 11.682 15.675 -1.395 1.00 88.06 85 GLU A C 1
ATOM 672 O O . GLU A 1 85 ? 12.360 16.661 -1.681 1.00 88.06 85 GLU A O 1
ATOM 677 N N . LYS A 1 86 ? 10.940 15.040 -2.314 1.00 83.25 86 LYS A N 1
ATOM 678 C CA . LYS A 1 86 ? 10.888 15.477 -3.716 1.00 83.25 86 LYS A CA 1
ATOM 679 C C . LYS A 1 86 ? 10.239 16.848 -3.890 1.00 83.25 86 LYS A C 1
ATOM 681 O O . LYS A 1 86 ? 10.722 17.647 -4.684 1.00 83.25 86 LYS A O 1
ATOM 686 N N . CYS A 1 87 ? 9.153 17.146 -3.177 1.00 81.50 87 CYS A N 1
ATOM 687 C CA . CYS A 1 87 ? 8.520 18.465 -3.252 1.00 81.50 87 CYS A CA 1
ATOM 688 C C . CYS A 1 87 ? 9.482 19.567 -2.784 1.00 81.50 87 CYS A C 1
ATOM 690 O O . CYS A 1 87 ? 9.579 20.606 -3.437 1.00 81.50 87 CYS A O 1
ATOM 692 N N . GLU A 1 88 ? 10.242 19.316 -1.713 1.00 84.25 88 GLU A N 1
ATOM 693 C CA . GLU A 1 88 ? 11.295 20.217 -1.233 1.00 84.25 88 GLU A CA 1
ATOM 694 C C . GLU A 1 88 ? 12.422 20.389 -2.268 1.00 84.25 88 GLU A C 1
ATOM 696 O O . GLU A 1 88 ? 12.837 21.520 -2.522 1.00 84.25 88 GLU A O 1
ATOM 701 N N . GLU A 1 89 ? 12.867 19.307 -2.918 1.00 82.56 89 GLU A N 1
ATOM 702 C CA . GLU A 1 89 ? 13.878 19.347 -3.989 1.00 82.56 89 GLU A CA 1
ATOM 703 C C . GLU A 1 89 ? 13.426 20.198 -5.187 1.00 82.56 89 GLU A C 1
ATOM 705 O O . GLU A 1 89 ? 14.184 21.029 -5.693 1.00 82.56 89 GLU A O 1
ATOM 710 N N . TYR A 1 90 ? 12.176 20.030 -5.622 1.00 78.50 90 TYR A N 1
ATOM 711 C CA . TYR A 1 90 ? 11.622 20.751 -6.769 1.00 78.50 90 TYR A CA 1
ATOM 712 C C . TYR A 1 90 ? 11.072 22.144 -6.418 1.00 78.50 90 TYR A C 1
ATOM 714 O O . TYR A 1 90 ? 10.638 22.871 -7.314 1.00 78.50 90 TYR A O 1
ATOM 722 N N . GLY A 1 91 ? 11.082 22.540 -5.139 1.00 80.31 91 GLY A N 1
ATOM 723 C CA . GLY A 1 91 ? 10.516 23.811 -4.675 1.00 80.31 91 GLY A CA 1
ATOM 724 C C . GLY A 1 91 ? 9.000 23.918 -4.880 1.00 80.31 91 GLY A C 1
ATOM 725 O O . GLY A 1 91 ? 8.478 25.018 -5.077 1.00 80.31 91 GLY A O 1
ATOM 726 N N . VAL A 1 92 ? 8.298 22.783 -4.874 1.00 76.81 92 VAL A N 1
ATOM 727 C CA . VAL A 1 92 ? 6.850 22.689 -5.090 1.00 76.81 92 VAL A CA 1
ATOM 728 C C . VAL A 1 92 ? 6.140 22.548 -3.745 1.00 76.81 92 VAL A C 1
ATOM 730 O O . VAL A 1 92 ? 6.648 21.941 -2.807 1.00 76.81 92 VAL A O 1
ATOM 733 N N . GLU A 1 93 ? 4.952 23.139 -3.638 1.00 74.00 93 GLU A N 1
ATOM 734 C CA . GLU A 1 93 ? 4.109 23.007 -2.452 1.00 74.00 93 GLU A CA 1
ATOM 735 C C . GLU A 1 93 ? 3.568 21.574 -2.323 1.00 74.00 93 GLU A C 1
ATOM 737 O O . GLU A 1 93 ? 3.073 21.003 -3.297 1.00 74.00 93 GLU A O 1
ATOM 742 N N . ASP A 1 94 ? 3.664 21.019 -1.115 1.00 67.50 94 ASP A N 1
ATOM 743 C CA . ASP A 1 94 ? 3.342 19.626 -0.799 1.00 67.50 94 ASP A CA 1
ATOM 744 C C . ASP A 1 94 ? 1.865 19.294 -1.109 1.00 67.50 94 ASP A C 1
ATOM 746 O O . ASP A 1 94 ? 0.953 20.034 -0.723 1.00 67.50 94 ASP A O 1
ATOM 750 N N . GLY A 1 95 ? 1.611 18.175 -1.797 1.00 62.41 95 GLY A N 1
ATOM 751 C CA . GLY A 1 95 ? 0.256 17.683 -2.075 1.00 62.41 95 GLY A CA 1
ATOM 752 C C . GLY A 1 95 ? 0.047 17.049 -3.454 1.00 62.41 95 GLY A C 1
ATOM 753 O O . GLY A 1 95 ? 0.734 17.343 -4.427 1.00 62.41 95 GLY A O 1
ATOM 754 N N . TYR A 1 96 ? -0.961 16.176 -3.546 1.00 57.75 96 TYR A N 1
ATOM 755 C CA . TYR A 1 96 ? -1.377 15.562 -4.808 1.00 57.75 96 TYR A CA 1
ATOM 756 C C . TYR A 1 96 ? -2.105 16.588 -5.684 1.00 57.75 96 TYR A C 1
ATOM 758 O O . TYR A 1 96 ? -3.197 17.047 -5.338 1.00 57.75 96 TYR A O 1
ATOM 766 N N . ARG A 1 97 ? -1.514 16.931 -6.831 1.00 65.25 97 ARG A N 1
ATOM 767 C CA . ARG A 1 97 ? -2.189 17.672 -7.899 1.00 65.25 97 ARG A CA 1
ATOM 768 C C . ARG A 1 97 ? -2.418 16.708 -9.061 1.00 65.25 97 ARG A C 1
ATOM 770 O O . ARG A 1 97 ? -1.445 16.396 -9.737 1.00 65.25 97 ARG A O 1
ATOM 777 N N . PRO A 1 98 ? -3.651 16.222 -9.293 1.00 60.72 98 PRO A N 1
ATOM 778 C CA . PRO A 1 98 ? -3.944 15.545 -10.547 1.00 60.72 98 PRO A CA 1
ATOM 779 C C . PRO A 1 98 ? -3.725 16.567 -11.664 1.00 60.72 98 PRO A C 1
ATOM 781 O O . PRO A 1 98 ? -4.350 17.632 -11.651 1.00 60.72 98 PRO A O 1
ATOM 784 N N . LEU A 1 99 ? -2.780 16.283 -12.559 1.00 65.06 99 LEU A N 1
ATOM 785 C CA . LEU A 1 99 ? -2.418 17.205 -13.635 1.00 65.06 99 LEU A CA 1
ATOM 786 C C . LEU A 1 99 ? -3.426 17.101 -14.788 1.00 65.06 99 LEU A C 1
ATOM 788 O O . LEU A 1 99 ? -3.752 18.114 -15.394 1.00 65.06 99 LEU A O 1
ATOM 792 N N . GLY A 1 100 ? -4.027 15.920 -14.952 1.00 69.88 100 GLY A N 1
ATOM 793 C CA . GLY A 1 100 ? -4.971 15.584 -16.013 1.00 69.88 100 GLY A CA 1
ATOM 794 C C . GLY A 1 100 ? -4.641 14.197 -16.558 1.00 69.88 100 GLY A C 1
ATOM 795 O O . GLY A 1 100 ? -3.556 13.680 -16.318 1.00 69.88 100 GLY A O 1
ATOM 796 N N . VAL A 1 101 ? -5.578 13.557 -17.267 1.00 72.31 101 VAL A N 1
ATOM 797 C CA . VAL A 1 101 ? -5.344 12.206 -17.819 1.00 72.31 101 VAL A CA 1
ATOM 798 C C . VAL A 1 101 ? -4.146 12.206 -18.770 1.00 72.31 101 VAL A C 1
ATOM 800 O O . VAL A 1 101 ? -3.355 11.270 -18.738 1.00 72.31 101 VAL A O 1
ATOM 803 N N . ASP A 1 102 ? -3.999 13.256 -19.578 1.00 75.38 102 ASP A N 1
ATOM 804 C CA . ASP A 1 102 ? -2.913 13.362 -20.549 1.00 75.38 102 ASP A CA 1
ATOM 805 C C . ASP A 1 102 ? -1.560 13.577 -19.850 1.00 75.38 102 ASP A C 1
ATOM 807 O O . ASP A 1 102 ? -0.626 12.825 -20.120 1.00 75.38 102 ASP A O 1
ATOM 811 N N . GLU A 1 103 ? -1.459 14.510 -18.893 1.00 70.38 103 GLU A N 1
ATOM 812 C CA . GLU A 1 103 ? -0.209 14.754 -18.155 1.00 70.38 103 GLU A CA 1
ATOM 813 C C . GLU A 1 103 ? 0.193 13.588 -17.230 1.00 70.38 103 GLU A C 1
ATOM 815 O O . GLU A 1 103 ? 1.376 13.248 -17.135 1.00 70.38 103 GLU A O 1
ATOM 820 N N . ASP A 1 104 ? -0.774 12.935 -16.573 1.00 68.56 104 ASP A N 1
ATOM 821 C CA . ASP A 1 104 ? -0.517 11.769 -15.715 1.00 68.56 104 ASP A CA 1
ATOM 822 C C . ASP A 1 104 ? -0.010 10.576 -16.550 1.00 68.56 104 ASP A C 1
ATOM 824 O O . ASP A 1 104 ? 0.862 9.817 -16.115 1.00 68.56 104 ASP A O 1
ATOM 828 N N . LEU A 1 105 ? -0.536 10.406 -17.770 1.00 71.56 105 LEU A N 1
ATOM 829 C CA . LEU A 1 105 ? -0.088 9.370 -18.699 1.00 71.56 105 LEU A CA 1
ATOM 830 C C . LEU A 1 105 ? 1.267 9.704 -19.323 1.00 71.56 105 LEU A C 1
ATOM 832 O O . LEU A 1 105 ? 2.090 8.801 -19.477 1.00 71.56 105 LEU A O 1
ATOM 836 N N . GLU A 1 106 ? 1.531 10.968 -19.655 1.00 72.94 106 GLU A N 1
ATOM 837 C CA . GLU A 1 106 ? 2.783 11.397 -20.284 1.00 72.94 106 GLU A CA 1
ATOM 838 C C . GLU A 1 106 ? 3.999 11.044 -19.415 1.00 72.94 106 GLU A C 1
ATOM 840 O O . GLU A 1 106 ? 4.964 10.461 -19.916 1.00 72.94 106 GLU A O 1
ATOM 845 N N . GLY A 1 107 ? 3.914 11.258 -18.096 1.00 70.69 107 GLY A N 1
ATOM 846 C CA . GLY A 1 107 ? 4.985 10.900 -17.158 1.00 70.69 107 GLY A CA 1
ATOM 847 C C . GLY A 1 107 ? 5.330 9.404 -17.139 1.00 70.69 107 GLY A C 1
ATOM 848 O O . GLY A 1 107 ? 6.498 9.035 -17.008 1.00 70.69 107 GLY A O 1
ATOM 849 N N . HIS A 1 108 ? 4.337 8.528 -17.312 1.00 74.94 108 HIS A N 1
ATOM 850 C CA . HIS A 1 108 ? 4.537 7.075 -17.331 1.00 74.94 108 HIS A CA 1
ATOM 851 C C . HIS A 1 108 ? 4.866 6.514 -18.720 1.00 74.94 108 HIS A C 1
ATOM 853 O O . HIS A 1 108 ? 5.560 5.501 -18.825 1.00 74.94 108 HIS A O 1
ATOM 859 N N . ILE A 1 109 ? 4.385 7.154 -19.787 1.00 80.75 109 ILE A N 1
ATOM 860 C CA . ILE A 1 109 ? 4.618 6.736 -21.175 1.00 80.75 109 ILE A CA 1
ATOM 861 C C . ILE A 1 109 ? 6.014 7.157 -21.641 1.00 80.75 109 ILE A C 1
ATOM 863 O O . ILE A 1 109 ? 6.653 6.414 -22.388 1.00 80.75 109 ILE A O 1
ATOM 867 N N . TYR A 1 110 ? 6.523 8.299 -21.175 1.00 83.00 110 TYR A N 1
ATOM 868 C CA . TYR A 1 110 ? 7.803 8.843 -21.626 1.00 83.00 110 TYR A CA 1
ATOM 869 C C . TYR A 1 110 ? 8.992 7.873 -21.468 1.00 83.00 110 TYR A C 1
ATOM 871 O O . TYR A 1 110 ? 9.700 7.666 -22.455 1.00 83.00 110 TYR A O 1
ATOM 879 N N . PRO A 1 111 ? 9.206 7.192 -20.320 1.00 84.81 111 PRO A N 1
ATOM 880 C CA . PRO A 1 111 ? 10.295 6.221 -20.187 1.00 84.81 111 PRO A CA 1
ATOM 881 C C . PRO A 1 111 ? 10.184 5.046 -21.166 1.00 84.81 111 PRO A C 1
ATOM 883 O O . PRO A 1 111 ? 11.195 4.555 -21.662 1.00 84.81 111 PRO A O 1
ATOM 886 N N . ILE A 1 112 ? 8.957 4.608 -21.471 1.00 86.44 112 ILE A N 1
ATOM 887 C CA . ILE A 1 112 ? 8.706 3.521 -22.424 1.00 86.44 112 ILE A CA 1
ATOM 888 C C . ILE A 1 112 ? 9.072 3.984 -23.835 1.00 86.44 112 ILE A C 1
ATOM 890 O O . ILE A 1 112 ? 9.802 3.291 -24.540 1.00 86.44 112 ILE A O 1
ATOM 894 N N . VAL A 1 113 ? 8.600 5.167 -24.239 1.00 87.31 113 VAL A N 1
ATOM 895 C CA . VAL A 1 113 ? 8.898 5.744 -25.558 1.00 87.31 113 VAL A CA 1
ATOM 896 C C . VAL A 1 113 ? 10.397 5.987 -25.720 1.00 87.31 113 VAL A C 1
ATOM 898 O O . VAL A 1 113 ? 10.952 5.628 -26.755 1.00 87.31 113 VAL A O 1
ATOM 901 N N . ALA A 1 114 ? 11.066 6.508 -24.689 1.00 88.88 114 ALA A N 1
ATOM 902 C CA . ALA A 1 114 ? 12.510 6.718 -24.691 1.00 88.88 114 ALA A CA 1
ATOM 903 C C . ALA A 1 114 ? 13.280 5.402 -24.897 1.00 88.88 114 ALA A C 1
ATOM 905 O O . ALA A 1 114 ? 14.151 5.340 -25.761 1.00 88.88 114 ALA A O 1
ATOM 906 N N . ALA A 1 115 ? 12.907 4.331 -24.185 1.00 91.12 115 ALA A N 1
ATOM 907 C CA . ALA A 1 115 ? 13.531 3.016 -24.343 1.00 91.12 115 ALA A CA 1
ATOM 908 C C . ALA A 1 115 ? 13.306 2.418 -25.745 1.00 91.12 115 ALA A C 1
ATOM 910 O O . ALA A 1 115 ? 14.217 1.834 -26.330 1.00 91.12 115 ALA A O 1
ATOM 911 N N . TYR A 1 116 ? 12.108 2.585 -26.318 1.00 92.25 116 TYR A N 1
ATOM 912 C CA . TYR A 1 116 ? 11.846 2.178 -27.703 1.00 92.25 116 TYR A CA 1
ATOM 913 C C . TYR A 1 116 ? 12.685 2.974 -28.699 1.00 92.25 116 TYR A C 1
ATOM 915 O O . TYR A 1 116 ? 13.207 2.403 -29.654 1.00 92.25 116 TYR A O 1
ATOM 923 N N . GLN A 1 117 ? 12.819 4.281 -28.487 1.00 94.56 117 GLN A N 1
ATOM 924 C CA . GLN A 1 117 ? 13.597 5.140 -29.366 1.00 94.56 117 GLN A CA 1
ATOM 925 C C . GLN A 1 117 ? 15.089 4.802 -29.312 1.00 94.56 117 GLN A C 1
ATOM 927 O O . GLN A 1 117 ? 15.729 4.739 -30.360 1.00 94.56 117 GLN A O 1
ATOM 932 N N . GLU A 1 118 ? 15.624 4.509 -28.126 1.00 95.12 118 GLU A N 1
ATOM 933 C CA . GLU A 1 118 ? 16.992 4.014 -27.952 1.00 95.12 118 GLU A CA 1
ATOM 934 C C . GLU A 1 118 ? 17.189 2.687 -28.697 1.00 95.12 118 GLU A C 1
ATOM 936 O O . GLU A 1 118 ? 18.064 2.588 -29.554 1.00 95.12 118 GLU A O 1
ATOM 941 N N . ALA A 1 119 ? 16.303 1.709 -28.479 1.00 95.81 119 ALA A N 1
ATOM 942 C CA . ALA A 1 119 ? 16.389 0.404 -29.132 1.00 95.81 119 ALA A CA 1
ATOM 943 C C . ALA A 1 119 ? 16.305 0.490 -30.668 1.00 95.81 119 ALA A C 1
ATOM 945 O O . ALA A 1 119 ? 17.037 -0.210 -31.370 1.00 95.81 119 ALA A O 1
ATOM 946 N N . LEU A 1 120 ? 15.426 1.346 -31.199 1.00 96.06 120 LEU A N 1
ATOM 947 C CA . LEU A 1 120 ? 15.319 1.594 -32.639 1.00 96.06 120 LEU A CA 1
ATOM 948 C C . LEU A 1 120 ? 16.573 2.269 -33.195 1.00 96.06 120 LEU A C 1
ATOM 950 O O . LEU A 1 120 ? 17.004 1.931 -34.295 1.00 96.06 120 LEU A O 1
ATOM 954 N N . THR A 1 121 ? 17.165 3.195 -32.441 1.00 96.00 121 THR A N 1
ATOM 955 C CA . THR A 1 121 ? 18.405 3.872 -32.840 1.00 96.00 121 THR A CA 1
ATOM 956 C C . THR A 1 121 ? 19.549 2.867 -32.924 1.00 96.00 121 THR A C 1
ATOM 958 O O . THR A 1 121 ? 20.166 2.753 -33.978 1.00 96.00 121 THR A O 1
ATOM 961 N N . THR A 1 122 ? 19.747 2.043 -31.891 1.00 96.56 122 THR A N 1
ATOM 962 C CA . THR A 1 122 ? 20.766 0.981 -31.901 1.00 96.56 122 THR A CA 1
ATOM 963 C C . THR A 1 122 ? 20.558 0.003 -33.055 1.00 96.56 122 THR A C 1
ATOM 965 O O . THR A 1 122 ? 21.504 -0.346 -33.753 1.00 96.56 122 THR A O 1
ATOM 968 N N . LYS A 1 123 ? 19.313 -0.419 -33.314 1.00 96.31 123 LYS A N 1
ATOM 969 C CA . LYS A 1 123 ? 19.019 -1.331 -34.428 1.00 96.31 123 LYS A CA 1
ATOM 970 C C . LYS A 1 123 ? 19.291 -0.715 -35.797 1.00 96.31 123 LYS A C 1
ATOM 972 O O . LYS A 1 123 ? 19.724 -1.4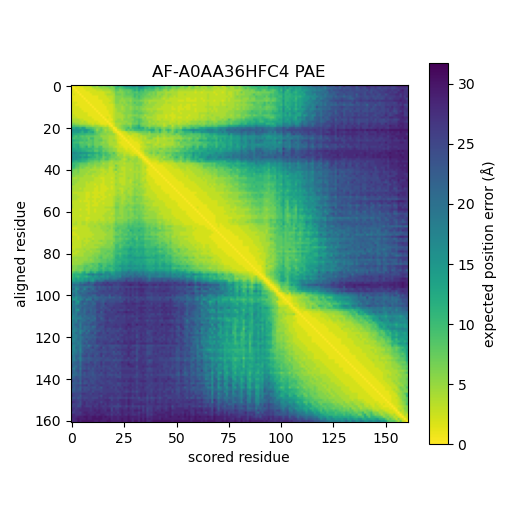29 -36.696 1.00 96.31 123 LYS A O 1
ATOM 977 N N . ASN A 1 124 ? 19.041 0.580 -35.964 1.00 96.38 124 ASN A N 1
ATOM 978 C CA . ASN A 1 124 ? 19.389 1.273 -37.200 1.00 96.38 124 ASN A CA 1
ATOM 979 C C . ASN A 1 124 ? 20.906 1.343 -37.393 1.00 96.38 124 ASN A C 1
ATOM 981 O O . ASN A 1 124 ? 21.369 1.073 -38.495 1.00 96.38 124 ASN A O 1
ATOM 985 N N . GLU A 1 125 ? 21.669 1.646 -36.341 1.00 96.12 125 GLU A N 1
ATOM 986 C CA . GLU A 1 125 ? 23.138 1.675 -36.402 1.00 96.12 125 GLU A CA 1
ATOM 987 C C . GLU A 1 125 ? 23.720 0.296 -36.761 1.00 96.12 125 GLU A C 1
ATOM 989 O O . GLU A 1 125 ? 24.584 0.199 -37.631 1.00 96.12 125 GLU A O 1
ATOM 994 N N . GLU A 1 126 ? 23.196 -0.782 -36.165 1.00 96.44 126 GLU A N 1
ATOM 995 C CA . GLU A 1 126 ? 23.578 -2.160 -36.510 1.00 96.44 126 GLU A CA 1
ATOM 996 C C . GLU A 1 126 ? 23.298 -2.479 -37.989 1.00 96.44 126 GLU A C 1
ATOM 998 O O . GLU A 1 126 ? 24.156 -3.022 -38.683 1.00 96.44 126 GLU A O 1
ATOM 1003 N N . LEU A 1 127 ? 22.118 -2.107 -38.497 1.00 96.69 127 LEU A N 1
ATOM 1004 C CA . LEU A 1 127 ? 21.761 -2.322 -39.903 1.00 96.69 127 LEU A CA 1
ATOM 1005 C C . LEU A 1 127 ? 22.632 -1.499 -40.858 1.00 96.69 127 LEU A C 1
ATOM 1007 O O . LEU A 1 127 ? 22.994 -1.987 -41.928 1.00 96.69 127 LEU A O 1
ATOM 1011 N N . GLU A 1 128 ? 22.967 -0.257 -40.506 1.00 96.69 128 GLU A N 1
ATOM 1012 C CA . GLU A 1 128 ? 23.879 0.568 -41.302 1.00 96.69 128 GLU A CA 1
ATOM 1013 C C . GLU A 1 128 ? 25.268 -0.066 -41.390 1.00 96.69 128 GLU A C 1
ATOM 1015 O O . GLU A 1 128 ? 25.853 -0.103 -42.477 1.00 96.69 128 GLU A O 1
ATOM 1020 N N . GLN A 1 129 ? 25.759 -0.628 -40.283 1.00 96.38 129 GLN A N 1
ATOM 1021 C CA . GLN A 1 129 ? 27.019 -1.357 -40.263 1.00 96.38 129 GLN A CA 1
ATOM 1022 C C . GLN A 1 129 ? 26.962 -2.616 -41.142 1.00 96.38 129 GLN A C 1
ATOM 1024 O O . GLN A 1 129 ? 27.827 -2.795 -41.998 1.00 96.38 129 GLN A O 1
ATOM 1029 N N . GLU A 1 130 ? 25.923 -3.449 -41.008 1.00 96.00 130 GLU A N 1
ATOM 1030 C CA . GLU A 1 130 ? 25.746 -4.652 -41.839 1.00 96.00 130 GLU A CA 1
ATOM 1031 C C . GLU A 1 130 ? 25.672 -4.318 -43.338 1.00 96.00 130 GLU A C 1
ATOM 1033 O O . GLU A 1 130 ? 26.223 -5.036 -44.181 1.00 96.00 130 GLU A O 1
ATOM 1038 N N . ILE A 1 131 ? 25.002 -3.216 -43.694 1.00 95.81 131 ILE A N 1
ATOM 1039 C CA . ILE A 1 131 ? 24.917 -2.743 -45.080 1.00 95.81 131 ILE A CA 1
ATOM 1040 C C . ILE A 1 131 ? 26.300 -2.364 -45.605 1.00 95.81 131 ILE A C 1
ATOM 1042 O O . ILE A 1 131 ? 26.617 -2.693 -46.751 1.00 95.81 131 ILE A O 1
ATOM 1046 N N . GLU A 1 132 ? 27.112 -1.670 -44.810 1.00 96.38 132 GLU A N 1
ATOM 1047 C CA . GLU A 1 132 ? 28.438 -1.248 -45.253 1.00 96.38 132 GLU A CA 1
ATOM 1048 C C . GLU A 1 132 ? 29.397 -2.438 -45.378 1.00 96.38 132 GLU A C 1
ATOM 1050 O O . GLU A 1 132 ? 30.037 -2.583 -46.419 1.00 96.38 132 GLU A O 1
ATOM 1055 N N . GLU A 1 133 ? 29.390 -3.368 -44.418 1.00 95.62 133 GLU A N 1
ATOM 1056 C CA . GLU A 1 133 ? 30.146 -4.627 -44.503 1.00 95.62 133 GLU A CA 1
ATOM 1057 C C . GLU A 1 133 ? 29.750 -5.437 -45.753 1.00 95.62 133 GLU A C 1
ATOM 1059 O O . GLU A 1 133 ? 30.597 -5.922 -46.509 1.00 95.62 133 GLU A O 1
ATOM 1064 N N . THR A 1 134 ? 28.448 -5.517 -46.046 1.00 95.06 134 THR A N 1
ATOM 1065 C CA . THR A 1 134 ? 27.941 -6.198 -47.249 1.00 95.06 134 THR A CA 1
ATOM 1066 C C . THR A 1 134 ? 28.377 -5.489 -48.537 1.00 95.06 134 THR A C 1
ATOM 1068 O O . THR A 1 134 ? 28.663 -6.142 -49.546 1.00 95.06 134 THR A O 1
ATOM 1071 N N . ARG A 1 135 ? 28.444 -4.151 -48.540 1.00 95.12 135 ARG A N 1
ATOM 1072 C CA . ARG A 1 135 ? 28.926 -3.365 -49.689 1.00 95.12 135 ARG A CA 1
ATOM 1073 C C . ARG A 1 135 ? 30.413 -3.562 -49.935 1.00 95.12 135 ARG A C 1
ATOM 1075 O O . ARG A 1 135 ? 30.812 -3.610 -51.100 1.00 95.12 135 ARG A O 1
ATOM 1082 N N . GLU A 1 136 ? 31.221 -3.646 -48.885 1.00 95.25 136 GLU A N 1
ATOM 1083 C CA . GLU A 1 136 ? 32.649 -3.946 -49.002 1.00 95.25 136 GLU A CA 1
ATOM 1084 C C . GLU A 1 136 ? 32.860 -5.337 -49.600 1.00 95.25 136 GLU A C 1
ATOM 1086 O O . GLU A 1 136 ? 33.531 -5.457 -50.627 1.00 95.25 136 GLU A O 1
ATOM 1091 N N . LEU A 1 137 ? 32.167 -6.352 -49.075 1.00 95.69 137 LEU A N 1
ATOM 1092 C CA . LEU A 1 137 ? 32.222 -7.712 -49.613 1.00 95.69 137 LEU A CA 1
ATOM 1093 C C . LEU A 1 137 ? 31.809 -7.768 -51.094 1.00 95.69 137 LEU A C 1
ATOM 1095 O O . LEU A 1 137 ? 32.447 -8.436 -51.908 1.00 95.69 137 LEU A O 1
ATOM 1099 N N . LEU A 1 138 ? 30.757 -7.037 -51.478 1.00 94.94 138 LEU A N 1
ATOM 1100 C CA . LEU A 1 138 ? 30.316 -6.974 -52.872 1.00 94.94 138 LEU A CA 1
ATOM 1101 C C . LEU A 1 138 ? 31.393 -6.375 -53.791 1.00 94.94 138 LEU A C 1
ATOM 1103 O O . LEU A 1 138 ? 31.561 -6.851 -54.918 1.00 94.94 138 LEU A O 1
ATOM 1107 N N . LYS A 1 139 ? 32.120 -5.344 -53.336 1.00 95.69 139 LYS A N 1
ATOM 1108 C CA . LYS A 1 139 ? 33.230 -4.752 -54.102 1.00 95.69 139 LYS A CA 1
ATOM 1109 C C . LYS A 1 139 ? 34.356 -5.763 -54.300 1.00 95.69 139 LYS A C 1
ATOM 1111 O O . LYS A 1 139 ? 34.799 -5.923 -55.435 1.00 95.69 139 LYS A O 1
ATOM 1116 N N . GLU A 1 140 ? 34.757 -6.470 -53.243 1.00 95.06 140 GLU A N 1
ATOM 1117 C CA . GLU A 1 140 ? 35.805 -7.498 -53.307 1.00 95.06 140 GLU A CA 1
ATOM 1118 C C . GLU A 1 140 ? 35.443 -8.607 -54.301 1.00 95.06 140 GLU A C 1
ATOM 1120 O O . GLU A 1 140 ? 36.196 -8.875 -55.238 1.00 95.06 140 GLU A O 1
ATOM 1125 N N . VAL A 1 141 ? 34.239 -9.178 -54.181 1.00 95.06 141 VAL A N 1
ATOM 1126 C CA . VAL A 1 141 ? 33.755 -10.225 -55.096 1.00 95.06 141 VAL A CA 1
ATOM 1127 C C . VAL A 1 141 ? 33.684 -9.717 -56.539 1.00 95.06 141 VAL A C 1
ATOM 1129 O O . VAL A 1 141 ? 34.048 -10.430 -57.475 1.00 95.06 141 VAL A O 1
ATOM 1132 N N . THR A 1 142 ? 33.244 -8.473 -56.750 1.00 94.31 142 THR A N 1
ATOM 1133 C CA . THR A 1 142 ? 33.200 -7.868 -58.092 1.00 94.31 142 THR A CA 1
ATOM 1134 C C . THR A 1 142 ? 34.602 -7.741 -58.692 1.00 94.31 142 THR A C 1
ATOM 1136 O O . THR A 1 142 ? 34.797 -7.985 -59.886 1.00 94.31 142 THR A O 1
ATOM 1139 N N . GLU A 1 143 ? 35.594 -7.375 -57.884 1.00 94.88 143 GLU A N 1
ATOM 1140 C CA . GLU A 1 143 ? 36.982 -7.267 -58.322 1.00 94.88 143 GLU A CA 1
ATOM 1141 C C . GLU A 1 143 ? 37.589 -8.637 -58.652 1.00 94.88 143 GLU A C 1
ATOM 1143 O O . GLU A 1 143 ? 38.203 -8.788 -59.713 1.00 94.88 143 GLU A O 1
ATOM 1148 N N . GLU A 1 144 ? 37.336 -9.661 -57.834 1.00 94.81 144 GLU A N 1
ATOM 1149 C CA . GLU A 1 144 ? 37.746 -11.042 -58.116 1.00 94.81 144 GLU A CA 1
ATOM 1150 C C . GLU A 1 144 ? 37.141 -11.574 -59.421 1.00 94.81 144 GLU A C 1
ATOM 1152 O O . GLU A 1 144 ? 37.860 -12.124 -60.263 1.00 94.81 144 GLU A O 1
ATOM 1157 N N . VAL A 1 145 ? 35.837 -11.366 -59.638 1.00 94.88 145 VAL A N 1
ATOM 1158 C CA . VAL A 1 145 ? 35.151 -11.769 -60.877 1.00 94.88 145 VAL A CA 1
ATOM 1159 C C . VAL A 1 145 ? 35.776 -11.084 -62.092 1.00 94.88 145 VAL A C 1
ATOM 1161 O O . VAL A 1 145 ? 36.058 -11.746 -63.092 1.00 94.88 145 VAL A O 1
ATOM 1164 N N . ASN A 1 146 ? 36.066 -9.783 -62.005 1.00 93.06 146 ASN A N 1
ATOM 1165 C CA . ASN A 1 146 ? 36.724 -9.048 -63.086 1.00 93.06 146 ASN A CA 1
ATOM 1166 C C . ASN A 1 146 ? 38.143 -9.567 -63.370 1.00 93.06 146 ASN A C 1
ATOM 1168 O O . ASN A 1 146 ? 38.556 -9.648 -64.529 1.00 93.06 146 ASN A O 1
ATOM 1172 N N . GLN A 1 147 ? 38.906 -9.933 -62.336 1.00 93.81 147 GLN A N 1
ATOM 1173 C CA . GLN A 1 147 ? 40.229 -10.536 -62.511 1.00 93.81 147 GLN A CA 1
ATOM 1174 C C . GLN A 1 147 ? 40.147 -11.918 -63.171 1.00 93.81 147 GLN A C 1
ATOM 1176 O O . GLN A 1 147 ? 40.954 -12.227 -64.052 1.00 93.81 147 GLN A O 1
ATOM 1181 N N . LEU A 1 148 ? 39.180 -12.746 -62.770 1.00 92.88 148 LEU A N 1
ATOM 1182 C CA . LEU A 1 148 ? 38.942 -14.057 -63.374 1.00 92.88 148 LEU A CA 1
ATOM 1183 C C . LEU A 1 148 ? 38.504 -13.934 -64.836 1.00 92.88 148 LEU A C 1
ATOM 1185 O O . LEU A 1 148 ? 39.024 -14.668 -65.674 1.00 92.88 148 LEU A O 1
ATOM 1189 N N . ALA A 1 149 ? 37.625 -12.980 -65.156 1.00 91.94 149 ALA A N 1
ATOM 1190 C CA . ALA A 1 149 ? 37.202 -12.701 -66.526 1.00 91.94 149 ALA A CA 1
ATOM 1191 C C . ALA A 1 149 ? 38.398 -12.342 -67.423 1.00 91.94 149 ALA A C 1
ATOM 1193 O O . ALA A 1 149 ? 38.598 -12.979 -68.454 1.00 91.94 149 ALA A O 1
ATOM 1194 N N . LYS A 1 150 ? 39.273 -11.427 -66.978 1.00 92.44 150 LYS A N 1
ATOM 1195 C CA . LYS A 1 150 ? 40.503 -11.068 -67.711 1.00 92.44 150 LYS A CA 1
ATOM 1196 C C . LYS A 1 150 ? 41.433 -12.263 -67.938 1.00 92.44 150 LYS A C 1
ATOM 1198 O O . LYS A 1 150 ? 42.005 -12.403 -69.015 1.00 92.44 150 LYS A O 1
ATOM 1203 N N . LYS A 1 151 ? 41.602 -13.135 -66.934 1.00 91.94 151 LYS A N 1
ATOM 1204 C CA . LYS A 1 151 ? 42.411 -14.362 -67.074 1.00 91.94 151 LYS A CA 1
ATOM 1205 C C . LYS A 1 151 ? 41.790 -15.341 -68.070 1.00 91.94 151 LYS A C 1
ATOM 1207 O O . LYS A 1 151 ? 42.519 -15.945 -68.850 1.00 91.94 151 LYS A O 1
ATOM 1212 N N . ALA A 1 152 ? 40.468 -15.502 -68.047 1.00 89.88 152 ALA A N 1
ATOM 1213 C CA . ALA A 1 152 ? 39.756 -16.358 -68.989 1.00 89.88 152 ALA A CA 1
ATOM 1214 C C . ALA A 1 152 ? 39.880 -15.838 -70.429 1.00 89.88 152 ALA A C 1
ATOM 1216 O O . ALA A 1 152 ? 40.169 -16.622 -71.328 1.00 89.88 152 ALA A O 1
ATOM 1217 N N . GLU A 1 153 ? 39.733 -14.527 -70.640 1.00 89.75 153 GLU A N 1
ATOM 1218 C CA . GLU A 1 153 ? 39.933 -13.882 -71.945 1.00 89.75 153 GLU A CA 1
ATOM 1219 C C . GLU A 1 153 ? 41.360 -14.090 -72.472 1.00 89.75 153 GLU A C 1
ATOM 1221 O O . GLU A 1 153 ? 41.532 -14.488 -73.622 1.00 89.75 153 GLU A O 1
ATOM 1226 N N . ALA A 1 154 ? 42.379 -13.908 -71.624 1.00 84.44 154 ALA A N 1
ATOM 1227 C CA . ALA A 1 154 ? 43.775 -14.141 -71.998 1.00 84.44 154 ALA A CA 1
ATOM 1228 C C . ALA A 1 154 ? 44.046 -15.606 -72.396 1.00 84.44 154 ALA A C 1
ATOM 1230 O O . ALA A 1 154 ? 44.683 -15.861 -73.414 1.00 84.44 154 ALA A O 1
ATOM 1231 N N . LEU A 1 155 ? 43.511 -16.572 -71.640 1.00 85.00 155 LEU A N 1
ATOM 1232 C CA . LEU A 1 155 ? 43.650 -18.003 -71.944 1.00 85.00 155 LEU A CA 1
ATOM 1233 C C . LEU A 1 155 ? 42.927 -18.428 -73.229 1.00 85.00 155 LEU A C 1
ATOM 1235 O O . LEU A 1 155 ? 43.323 -19.414 -73.849 1.00 85.00 155 LEU A O 1
ATOM 1239 N N . MET A 1 156 ? 41.840 -17.747 -73.603 1.00 81.88 156 MET A N 1
ATOM 1240 C CA . MET A 1 156 ? 41.176 -17.994 -74.885 1.00 81.88 156 MET A CA 1
ATOM 1241 C C . MET A 1 156 ? 41.974 -17.396 -76.044 1.00 81.88 156 MET A C 1
ATOM 1243 O O . MET A 1 156 ? 42.152 -18.076 -77.047 1.00 81.88 156 MET A O 1
ATOM 1247 N N . ALA A 1 157 ? 42.534 -16.196 -75.876 1.00 75.31 157 ALA A N 1
ATOM 1248 C CA . ALA A 1 157 ? 43.385 -15.574 -76.888 1.00 75.31 157 ALA A CA 1
ATOM 1249 C C . ALA A 1 157 ? 44.648 -16.403 -77.203 1.00 75.31 157 ALA A C 1
ATOM 1251 O O . ALA A 1 157 ? 45.011 -16.528 -78.364 1.00 75.31 157 ALA A O 1
ATOM 1252 N N . GLU A 1 158 ? 45.273 -17.031 -76.199 1.00 71.44 158 GLU A N 1
ATOM 1253 C CA . GLU A 1 158 ? 46.432 -17.927 -76.391 1.00 71.44 158 GLU A CA 1
ATOM 1254 C C . GLU A 1 158 ? 46.092 -19.2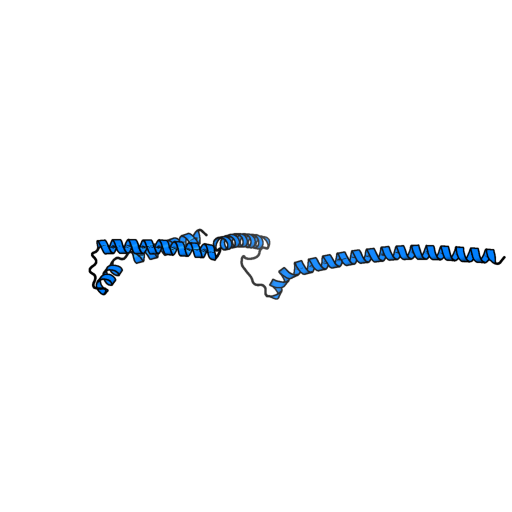68 -77.072 1.00 71.44 158 GLU A C 1
ATOM 1256 O O . GLU A 1 158 ? 46.992 -19.973 -77.520 1.00 71.44 158 GLU A O 1
ATOM 1261 N N . LYS A 1 159 ? 44.814 -19.668 -77.125 1.00 62.84 159 LYS A N 1
ATOM 1262 C CA . LYS A 1 159 ? 44.371 -20.914 -77.781 1.00 62.84 159 LYS A CA 1
ATOM 1263 C C . LYS A 1 159 ? 43.991 -20.739 -79.251 1.00 62.84 159 LYS A C 1
ATOM 1265 O O . LYS A 1 159 ? 43.850 -21.751 -79.938 1.00 62.84 159 LYS A O 1
ATOM 1270 N N . ASP A 1 160 ? 43.796 -19.499 -79.689 1.00 56.41 160 ASP A N 1
ATOM 1271 C CA . ASP A 1 160 ? 43.390 -19.146 -81.052 1.00 56.41 160 ASP A CA 1
ATOM 1272 C C . ASP A 1 160 ? 44.587 -18.729 -81.951 1.00 56.41 160 ASP A C 1
ATOM 1274 O O . ASP A 1 160 ? 44.378 -18.416 -83.126 1.00 56.41 160 ASP A O 1
ATOM 1278 N N . GLU A 1 161 ? 45.827 -18.762 -81.429 1.00 50.25 161 GLU A N 1
ATOM 1279 C CA . GLU A 1 161 ? 47.112 -18.688 -82.171 1.00 50.25 161 GLU A CA 1
ATOM 1280 C C . GLU A 1 161 ? 47.706 -20.081 -82.454 1.00 50.25 161 GLU A C 1
ATOM 1282 O O . GLU A 1 161 ? 48.245 -20.271 -83.574 1.00 50.25 161 GLU A O 1
#

Secondary structure (DSSP, 8-state):
-HHHHHHHHHHHHHHHHHHT-THHHHHHHHHTT----HHHHHHHHHHHHHHHHHHHHHHHHHHHHHHTHHHHHHHHHHHHHHHHHHHHHHTPPSS-----HHHHHHHHHHHHHHHHHHHHHHHHHHHHHHHHHHHHHHHHHHHHHHHHHHHHHHHHHTT--

InterPro domains:
  IPR007128 Nuclear MIS12/MIND complex subunit PMF1/Nnf1 [PF03980] (43-139)

pLDDT: mean 86.6, std 9.54, range [50.25, 96.69]